Protein AF-A0A318JSP3-F1 (afdb_monomer_lite)

pLDDT: mean 72.3, std 13.8, range [43.19, 90.06]

Radius of gyration: 20.44 Å; chains: 1; bounding box: 45×34×50 Å

Structure (mmCIF, N/CA/C/O backbone):
data_AF-A0A318JSP3-F1
#
_entry.id   AF-A0A318JSP3-F1
#
loop_
_atom_site.group_PDB
_atom_site.id
_atom_site.type_symbol
_atom_site.label_atom_id
_atom_site.label_alt_id
_atom_site.label_comp_id
_atom_site.label_asym_id
_atom_site.label_entity_id
_atom_site.label_seq_id
_atom_site.pdbx_PDB_ins_code
_atom_site.Cartn_x
_atom_site.Cartn_y
_atom_site.Cartn_z
_atom_site.occupancy
_atom_site.B_iso_or_equiv
_atom_site.auth_seq_id
_atom_site.auth_comp_id
_atom_site.auth_asym_id
_atom_site.auth_atom_id
_atom_site.pdbx_PDB_model_num
ATOM 1 N N . MET A 1 1 ? 10.637 23.755 25.321 1.00 47.97 1 MET A N 1
ATOM 2 C CA . MET A 1 1 ? 9.771 22.567 25.467 1.00 47.97 1 MET A CA 1
ATOM 3 C C . MET A 1 1 ? 8.825 22.586 24.275 1.00 47.97 1 MET A C 1
ATOM 5 O O . MET A 1 1 ? 8.072 23.539 24.142 1.00 47.97 1 MET A O 1
ATOM 9 N N . SER A 1 2 ? 9.041 21.688 23.310 1.00 56.50 2 SER A N 1
ATOM 10 C CA . SER A 1 2 ? 8.506 21.788 21.940 1.00 56.50 2 SER A CA 1
ATOM 11 C C . SER A 1 2 ? 6.978 21.768 21.892 1.00 56.50 2 SER A C 1
ATOM 13 O O . SER A 1 2 ? 6.354 20.910 22.506 1.00 56.50 2 SER A O 1
ATOM 15 N N . THR A 1 3 ? 6.389 22.643 21.080 1.00 65.19 3 THR A N 1
ATOM 16 C CA . THR A 1 3 ? 4.947 22.706 20.769 1.00 65.19 3 THR A CA 1
ATOM 17 C C . THR A 1 3 ? 4.387 21.396 20.201 1.00 65.19 3 THR A C 1
ATOM 19 O O . THR A 1 3 ? 3.209 21.104 20.373 1.00 65.19 3 THR A O 1
ATOM 22 N N . LEU A 1 4 ? 5.240 20.559 19.599 1.00 58.50 4 LEU A N 1
ATOM 23 C CA . LEU A 1 4 ? 4.898 19.196 19.176 1.00 58.50 4 LEU A CA 1
ATOM 24 C C . LEU A 1 4 ? 4.544 18.268 20.348 1.00 58.50 4 LEU A C 1
ATOM 26 O O . LEU A 1 4 ? 3.683 17.409 20.196 1.00 58.50 4 LEU A O 1
ATOM 30 N N . LEU A 1 5 ? 5.162 18.455 21.519 1.00 63.88 5 LEU A N 1
ATOM 31 C CA . LEU A 1 5 ? 4.843 17.663 22.711 1.00 63.88 5 LEU A CA 1
ATOM 32 C C . LEU A 1 5 ? 3.495 18.080 23.304 1.00 63.88 5 LEU A C 1
ATOM 34 O O . LEU A 1 5 ? 2.746 17.223 23.745 1.00 63.88 5 LEU A O 1
ATOM 38 N N . MET A 1 6 ? 3.145 19.368 23.227 1.00 56.66 6 MET A N 1
ATOM 39 C CA . MET A 1 6 ? 1.819 19.853 23.628 1.00 56.66 6 MET A CA 1
ATOM 40 C C . MET A 1 6 ? 0.709 19.358 22.694 1.00 56.66 6 MET A C 1
ATOM 42 O O . MET A 1 6 ? -0.372 19.039 23.168 1.00 56.66 6 MET A O 1
ATOM 46 N N . ALA A 1 7 ? 0.963 19.251 21.385 1.00 59.62 7 ALA A N 1
ATOM 47 C CA . ALA A 1 7 ? 0.006 18.664 20.441 1.00 59.62 7 ALA A CA 1
ATOM 48 C C . ALA A 1 7 ? -0.185 17.151 20.664 1.00 59.62 7 ALA A C 1
ATOM 50 O O . ALA A 1 7 ? -1.299 16.647 20.533 1.00 59.62 7 ALA A O 1
ATOM 51 N N . ALA A 1 8 ? 0.885 16.438 21.036 1.00 59.69 8 ALA A N 1
ATOM 52 C CA . ALA A 1 8 ? 0.810 15.033 21.431 1.00 59.69 8 ALA A CA 1
ATOM 53 C C . ALA A 1 8 ? 0.012 14.849 22.735 1.00 59.69 8 ALA A C 1
ATOM 55 O O . ALA A 1 8 ? -0.832 13.959 22.804 1.00 59.69 8 ALA A O 1
ATOM 56 N N . ASP A 1 9 ? 0.212 15.729 23.721 1.00 56.19 9 ASP A N 1
ATOM 57 C CA . ASP A 1 9 ? -0.562 15.737 24.971 1.00 56.19 9 ASP A CA 1
ATOM 58 C C . ASP A 1 9 ? -2.045 16.056 24.720 1.00 56.19 9 ASP A C 1
ATOM 60 O O . ASP A 1 9 ? -2.934 15.433 25.298 1.00 56.19 9 ASP A O 1
ATOM 64 N N . TRP A 1 10 ? -2.330 16.967 23.783 1.00 58.19 10 TRP A N 1
ATOM 65 C CA . TRP A 1 10 ? -3.698 17.324 23.402 1.00 58.19 10 TRP A CA 1
ATOM 66 C C . TRP A 1 10 ? -4.437 16.169 22.707 1.00 58.19 10 TRP A C 1
ATOM 68 O O . TRP A 1 10 ? -5.625 15.966 22.947 1.00 58.19 10 TRP A O 1
ATOM 78 N N . LEU A 1 11 ? -3.741 15.367 21.889 1.00 59.53 11 LEU A N 1
ATOM 79 C CA . LEU A 1 11 ? -4.288 14.123 21.330 1.00 59.53 11 LEU A CA 1
ATOM 80 C C . LEU A 1 11 ? -4.485 13.039 22.404 1.00 59.53 11 LEU A C 1
ATOM 82 O O . LEU A 1 11 ? -5.424 12.253 22.306 1.00 59.53 11 LEU A O 1
ATOM 86 N N . ALA A 1 12 ? -3.638 13.009 23.435 1.00 57.44 12 ALA A N 1
ATOM 87 C CA . ALA A 1 12 ? -3.719 12.034 24.523 1.00 57.44 12 ALA A CA 1
ATOM 88 C C . ALA A 1 12 ? -4.842 12.335 25.536 1.00 57.44 12 ALA A C 1
ATOM 90 O O . ALA A 1 12 ? -5.420 11.411 26.105 1.00 57.44 12 ALA A O 1
ATOM 91 N N . GLN A 1 13 ? -5.199 13.609 25.743 1.00 53.09 13 GLN A N 1
ATOM 92 C CA . GLN A 1 13 ? -6.258 14.026 26.678 1.00 53.09 13 GLN A CA 1
ATOM 93 C C . GLN A 1 13 ? -7.691 13.857 26.143 1.00 53.09 13 GLN A C 1
ATOM 95 O O . GLN A 1 13 ? -8.649 14.064 26.886 1.00 53.09 13 GLN A O 1
ATOM 100 N N . GLY A 1 14 ? -7.867 13.426 24.892 1.00 49.50 14 GLY A N 1
ATOM 101 C CA . GLY A 1 14 ? -9.169 13.113 24.293 1.00 49.50 14 GLY A CA 1
ATOM 102 C C . GLY A 1 14 ? -9.796 11.791 24.756 1.00 49.50 14 GLY A C 1
ATOM 103 O O . GLY A 1 14 ? -10.608 11.232 24.020 1.00 49.50 14 GLY A O 1
ATOM 104 N N . GLN A 1 15 ? -9.432 11.274 25.938 1.00 53.19 15 GLN A N 1
ATOM 105 C CA . GLN A 1 15 ? -10.042 10.091 26.556 1.00 53.19 15 GLN A CA 1
ATOM 106 C C . GLN A 1 15 ? -11.497 10.377 26.954 1.00 53.19 15 GLN A C 1
ATOM 108 O O . GLN A 1 15 ? -11.838 10.583 28.118 1.00 53.19 15 GLN A O 1
ATOM 113 N N . VAL A 1 16 ? -12.379 10.375 25.958 1.00 59.81 16 VAL A N 1
ATOM 114 C CA . VAL A 1 16 ? -13.805 10.136 26.152 1.00 59.81 16 VAL A CA 1
ATOM 115 C C . VAL A 1 16 ? -13.928 8.734 26.755 1.00 59.81 16 VAL A C 1
ATOM 117 O O . VAL A 1 16 ? -13.396 7.790 26.166 1.00 59.81 16 VAL A O 1
ATOM 120 N N . PRO A 1 17 ? -14.590 8.558 27.913 1.00 54.69 17 PRO A N 1
ATOM 121 C CA . PRO A 1 17 ? -14.907 7.236 28.428 1.00 54.69 17 PRO A CA 1
ATOM 122 C C . PRO A 1 17 ? -15.678 6.467 27.356 1.00 54.69 17 PRO A C 1
ATOM 124 O O . PRO A 1 17 ? -16.813 6.816 27.033 1.00 54.69 17 PRO A O 1
ATOM 127 N N . ASN A 1 18 ? -15.018 5.474 26.763 1.00 54.34 18 ASN A N 1
ATOM 128 C CA . ASN A 1 18 ? -15.563 4.667 25.685 1.00 54.34 18 ASN A CA 1
ATOM 129 C C . ASN A 1 18 ? -16.758 3.887 26.263 1.00 54.34 18 ASN A C 1
ATOM 131 O O . ASN A 1 18 ? -16.553 3.060 27.160 1.00 54.34 18 ASN A O 1
ATOM 135 N N . PRO A 1 19 ? -18.013 4.167 25.861 1.00 57.44 19 PRO A N 1
ATOM 136 C CA . PRO A 1 19 ? -19.117 3.323 26.275 1.00 57.44 19 PRO A CA 1
ATOM 137 C C . PRO A 1 19 ? -18.835 1.915 25.732 1.00 57.44 19 PRO A C 1
ATOM 139 O O . PRO A 1 19 ? -18.493 1.785 24.554 1.0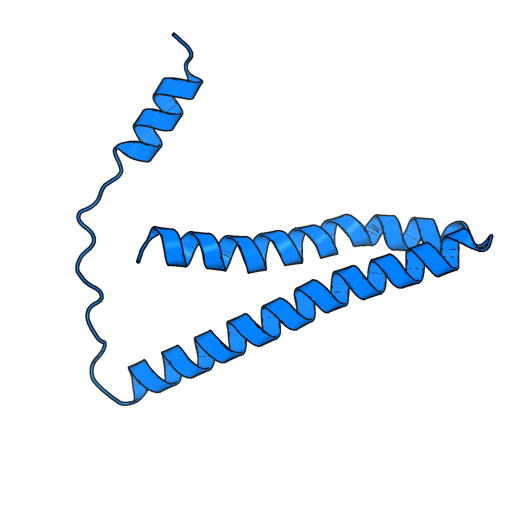0 57.44 19 PRO A O 1
ATOM 142 N N . PRO A 1 20 ? -18.939 0.862 26.564 1.00 58.56 20 PRO A N 1
ATOM 143 C CA . PRO A 1 20 ? -18.670 -0.498 26.119 1.00 58.56 20 PRO A CA 1
ATOM 144 C C . PRO A 1 20 ? -19.529 -0.784 24.894 1.00 58.56 20 PRO A C 1
ATOM 146 O O . PRO A 1 20 ? -20.705 -0.405 24.879 1.00 58.56 20 PRO A O 1
ATOM 149 N N . ALA A 1 21 ? -18.928 -1.414 23.880 1.00 51.75 21 ALA A N 1
ATOM 150 C CA . ALA A 1 21 ? -19.582 -1.771 22.629 1.00 51.75 21 ALA A CA 1
ATOM 151 C C . ALA A 1 21 ? -20.970 -2.335 22.934 1.00 51.75 21 ALA A C 1
ATOM 153 O O . ALA A 1 21 ? -21.106 -3.438 23.463 1.00 51.75 21 ALA A O 1
ATOM 154 N N . LYS A 1 22 ? -22.012 -1.536 22.687 1.00 49.84 22 LYS A N 1
ATOM 155 C CA . LYS A 1 22 ? -23.380 -1.968 22.936 1.00 49.84 22 LYS A CA 1
ATOM 156 C C . LYS A 1 22 ? -23.666 -3.022 21.873 1.00 49.84 22 LYS A C 1
ATOM 158 O O . LYS A 1 22 ? -23.712 -2.647 20.701 1.00 49.84 22 LYS A O 1
ATOM 163 N N . PRO A 1 23 ? -23.833 -4.310 22.228 1.00 51.50 23 PRO A N 1
ATOM 164 C CA . PRO A 1 23 ? -24.179 -5.310 21.235 1.00 51.50 23 PRO A CA 1
ATOM 165 C C . PRO A 1 23 ? -25.513 -4.879 20.627 1.00 51.50 23 PRO A C 1
ATOM 167 O O . PRO A 1 23 ? -26.518 -4.767 21.337 1.00 51.50 23 PRO A O 1
ATOM 170 N N . LEU A 1 24 ? -25.521 -4.548 19.333 1.00 48.06 24 LEU A N 1
ATOM 171 C CA . LEU A 1 24 ? -26.779 -4.289 18.648 1.00 48.06 24 LEU A CA 1
ATOM 172 C C . LEU A 1 24 ? -27.601 -5.588 18.692 1.00 48.06 24 LEU A C 1
ATOM 174 O O . LEU A 1 24 ? -27.096 -6.643 18.304 1.00 48.06 24 LEU A O 1
ATOM 178 N N . PRO A 1 25 ? -28.849 -5.547 19.185 1.00 43.19 25 PRO A N 1
ATOM 179 C CA . PRO A 1 25 ? -29.648 -6.749 19.358 1.00 43.19 25 PRO A CA 1
ATOM 180 C C . PRO A 1 25 ? -30.039 -7.358 18.002 1.00 43.19 25 PRO A C 1
ATOM 182 O O . PRO A 1 25 ? -30.643 -6.697 17.159 1.00 43.19 25 PRO A O 1
ATOM 185 N N . GLY A 1 26 ? -29.757 -8.654 17.830 1.00 53.81 26 GLY A N 1
ATOM 186 C CA . GLY A 1 26 ? -30.336 -9.509 16.787 1.00 53.81 26 GLY A CA 1
ATOM 187 C C . GLY A 1 26 ? -29.446 -9.819 15.575 1.00 53.81 26 GLY A C 1
ATOM 188 O O . GLY A 1 26 ? -28.316 -9.352 15.453 1.00 53.81 26 GLY A O 1
ATOM 189 N N . GLN A 1 27 ? -30.002 -10.611 14.646 1.00 53.75 27 GLN A N 1
ATOM 190 C CA . GLN A 1 27 ? -29.350 -11.114 13.420 1.00 53.75 27 GLN A CA 1
ATOM 191 C C . GLN A 1 27 ? -28.808 -10.016 12.480 1.00 53.75 27 GLN A C 1
ATOM 193 O O . GLN A 1 27 ? -28.069 -10.325 11.549 1.00 53.75 27 GLN A O 1
ATOM 198 N N . LEU A 1 28 ? -29.181 -8.745 12.680 1.00 52.66 28 LEU A N 1
ATOM 199 C CA . LEU A 1 28 ? -28.627 -7.623 11.917 1.00 52.66 28 LEU A CA 1
ATOM 200 C C . LEU A 1 28 ? -27.205 -7.260 12.353 1.00 52.66 28 LEU A C 1
ATOM 202 O O . LEU A 1 28 ? -26.400 -6.930 11.490 1.00 52.66 28 LEU A O 1
ATOM 206 N N . GLY A 1 29 ? -26.886 -7.348 13.649 1.00 57.38 29 GLY A N 1
ATOM 207 C CA . GLY A 1 29 ? -25.532 -7.083 14.142 1.00 57.38 29 GLY A CA 1
ATOM 208 C C . GLY A 1 29 ? -24.537 -8.111 13.607 1.00 57.38 29 GLY A C 1
ATOM 209 O O . GLY A 1 29 ? -23.495 -7.742 13.087 1.00 57.38 29 GLY A O 1
ATOM 210 N N . SER A 1 30 ? -24.926 -9.388 13.613 1.00 60.47 30 SER A N 1
ATOM 211 C CA . SER A 1 30 ? -24.117 -10.501 13.091 1.00 60.47 30 SER A CA 1
ATOM 212 C C . SER A 1 30 ? -23.881 -10.384 11.585 1.00 60.47 30 SER A C 1
ATOM 214 O O . SER A 1 30 ? -22.759 -10.529 11.124 1.00 60.47 30 SER A O 1
ATOM 216 N N . ARG A 1 31 ? -24.922 -10.054 10.809 1.00 61.28 31 ARG A N 1
ATOM 217 C CA . ARG A 1 31 ? -24.786 -9.866 9.355 1.00 61.28 31 ARG A CA 1
ATOM 218 C C . ARG A 1 31 ? -23.927 -8.658 9.000 1.00 61.28 31 ARG A C 1
ATOM 220 O O . ARG A 1 31 ? -23.209 -8.706 8.009 1.00 61.28 31 ARG A O 1
ATOM 227 N N . LEU A 1 32 ? -24.028 -7.574 9.769 1.00 63.50 32 LEU A N 1
ATOM 228 C CA . LEU A 1 32 ? -23.188 -6.398 9.568 1.00 63.50 32 LEU A CA 1
ATOM 229 C C . LEU A 1 32 ? -21.731 -6.703 9.910 1.00 63.50 32 LEU A C 1
ATOM 231 O O . LEU A 1 32 ? -20.873 -6.333 9.119 1.00 63.50 32 LEU A O 1
ATOM 235 N N . ASP A 1 33 ? -21.461 -7.424 10.999 1.00 71.50 33 ASP A N 1
ATOM 236 C CA . ASP A 1 33 ? -20.106 -7.870 11.346 1.00 71.50 33 ASP A CA 1
ATOM 237 C C . ASP A 1 33 ? -19.516 -8.801 10.281 1.00 71.50 33 ASP A C 1
ATOM 239 O O . ASP A 1 33 ? -18.381 -8.601 9.852 1.00 71.50 33 ASP A O 1
ATOM 243 N N . ASP A 1 34 ? -20.299 -9.761 9.779 1.00 73.31 34 ASP A N 1
ATOM 244 C CA . ASP A 1 34 ? -19.860 -10.666 8.713 1.00 73.31 34 ASP A CA 1
ATOM 245 C C . ASP A 1 34 ? -19.528 -9.888 7.431 1.00 73.31 34 ASP A C 1
ATOM 247 O O . ASP A 1 34 ? -18.468 -10.076 6.831 1.00 73.31 34 ASP A O 1
ATOM 251 N N . VAL A 1 35 ? -20.404 -8.966 7.014 1.00 76.44 35 VAL A N 1
ATOM 252 C CA . VAL A 1 35 ? -20.188 -8.128 5.822 1.00 76.44 35 VAL A CA 1
ATOM 253 C C . VAL A 1 35 ? -18.979 -7.211 6.000 1.00 76.44 35 VAL A C 1
ATOM 255 O O . VAL A 1 35 ? -18.196 -7.054 5.062 1.00 76.44 35 VAL A O 1
ATOM 258 N N . LEU A 1 36 ? -18.792 -6.627 7.185 1.00 76.75 36 LEU A N 1
ATOM 259 C CA . LEU A 1 36 ? -17.637 -5.783 7.482 1.00 76.75 36 LEU A CA 1
ATOM 260 C C . LEU A 1 36 ? -16.340 -6.607 7.484 1.00 76.75 36 LEU A C 1
ATOM 262 O O . LEU A 1 36 ? -15.326 -6.163 6.941 1.00 76.75 36 LEU A O 1
ATOM 266 N N . GLY A 1 37 ? -16.392 -7.832 8.013 1.00 76.38 37 GLY A N 1
ATOM 267 C CA . GLY A 1 37 ? -15.307 -8.808 7.980 1.00 76.38 37 GLY A CA 1
ATOM 268 C C . GLY A 1 37 ? -14.902 -9.164 6.550 1.00 76.38 37 GLY A C 1
ATOM 269 O O . GLY A 1 37 ? -13.747 -8.963 6.170 1.00 76.38 37 GLY A O 1
ATOM 270 N N . TYR A 1 38 ? -15.855 -9.599 5.719 1.00 78.69 38 TYR A N 1
ATOM 271 C CA . TYR A 1 38 ? -15.601 -9.901 4.306 1.00 78.69 38 TYR A CA 1
ATOM 272 C C . TYR A 1 38 ? -15.131 -8.672 3.520 1.00 78.69 38 TYR A C 1
ATOM 274 O O . TYR A 1 38 ? -14.231 -8.783 2.684 1.00 78.69 38 TYR A O 1
ATOM 282 N N . GLY A 1 39 ? -15.693 -7.495 3.806 1.00 81.19 39 GLY A N 1
ATOM 283 C CA . GLY A 1 39 ? -15.286 -6.227 3.206 1.00 81.19 39 GLY A CA 1
ATOM 284 C C . GLY A 1 39 ? -13.827 -5.883 3.506 1.00 81.19 39 GLY A C 1
ATOM 285 O O . GLY A 1 39 ? -13.082 -5.531 2.590 1.00 81.19 39 GLY A O 1
ATOM 286 N N . LYS A 1 40 ? -13.379 -6.058 4.757 1.00 77.88 40 LYS A N 1
ATOM 287 C CA . LYS A 1 40 ? -11.976 -5.867 5.159 1.00 77.88 40 LYS A CA 1
ATOM 288 C C . LYS A 1 40 ? -11.050 -6.820 4.409 1.00 77.88 40 LYS A C 1
ATOM 290 O O . LYS A 1 40 ? -10.040 -6.385 3.856 1.00 77.88 40 LYS A O 1
ATOM 295 N N . THR A 1 41 ? -11.399 -8.104 4.355 1.00 80.81 41 THR A N 1
ATOM 296 C CA . THR A 1 41 ? -10.596 -9.114 3.656 1.00 80.81 41 THR A CA 1
ATOM 297 C C . THR A 1 41 ? -10.494 -8.806 2.164 1.00 80.81 41 THR A C 1
ATOM 299 O O . THR A 1 41 ? -9.397 -8.821 1.608 1.00 80.81 41 THR A O 1
ATOM 302 N N . LEU A 1 42 ? -11.609 -8.451 1.519 1.00 85.19 42 LEU A N 1
ATOM 303 C CA . LEU A 1 42 ? -11.630 -8.065 0.110 1.00 85.19 42 LEU A CA 1
ATOM 304 C C . LEU A 1 42 ? -10.771 -6.816 -0.135 1.00 85.19 42 LEU A C 1
ATOM 306 O O . LEU A 1 42 ? -9.955 -6.799 -1.053 1.00 85.19 42 LEU A O 1
ATOM 310 N N . CYS A 1 43 ? -10.897 -5.799 0.718 1.00 85.69 43 CYS A N 1
ATOM 311 C CA . CYS A 1 43 ? -10.113 -4.571 0.616 1.00 85.69 43 CYS A CA 1
ATOM 312 C C . CYS A 1 43 ? -8.603 -4.848 0.730 1.00 85.69 43 CYS A C 1
ATOM 314 O O . CYS A 1 43 ? -7.826 -4.317 -0.060 1.00 85.69 43 CYS A O 1
ATOM 316 N N . LEU A 1 44 ? -8.188 -5.745 1.633 1.00 84.19 44 LEU A N 1
ATOM 317 C CA . LEU A 1 44 ? -6.792 -6.184 1.757 1.00 84.19 44 LEU A CA 1
ATOM 318 C C . LEU A 1 44 ? -6.291 -6.907 0.503 1.00 84.19 44 LEU A C 1
ATOM 320 O O . LEU A 1 44 ? -5.179 -6.638 0.047 1.00 84.19 44 LEU A O 1
ATOM 324 N N . PHE A 1 45 ? -7.108 -7.783 -0.087 1.00 86.75 45 PHE A N 1
ATOM 325 C CA . PHE A 1 45 ? -6.755 -8.458 -1.337 1.00 86.75 45 PHE A CA 1
ATOM 326 C C . PHE A 1 45 ? -6.585 -7.477 -2.499 1.00 86.75 45 PHE A C 1
ATOM 328 O O . PHE A 1 45 ? -5.623 -7.604 -3.257 1.00 86.75 45 PHE A O 1
ATOM 335 N N . LEU A 1 46 ? -7.465 -6.478 -2.632 1.00 87.38 46 LEU A N 1
ATOM 336 C CA . LEU A 1 46 ? -7.320 -5.449 -3.666 1.00 87.38 46 LEU A CA 1
ATOM 337 C C . LEU A 1 46 ? -6.104 -4.551 -3.418 1.00 87.38 46 LEU A C 1
ATOM 339 O O . LEU A 1 46 ? -5.361 -4.267 -4.359 1.0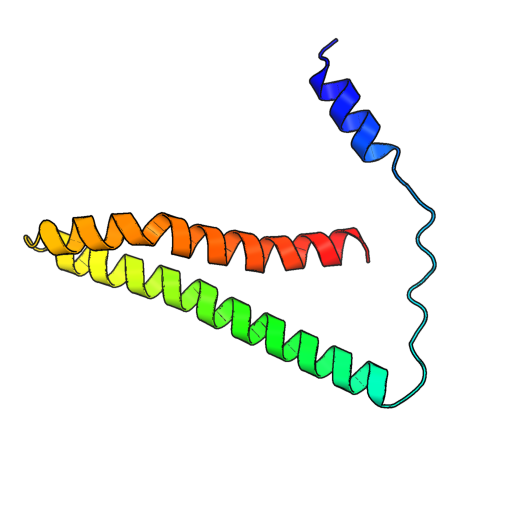0 87.38 46 LEU A O 1
ATOM 343 N N . ALA A 1 47 ? -5.872 -4.137 -2.171 1.00 83.56 47 ALA A N 1
ATOM 344 C CA . ALA A 1 47 ? -4.711 -3.335 -1.802 1.00 83.56 47 ALA A CA 1
ATOM 345 C C . ALA A 1 47 ? -3.410 -4.067 -2.164 1.00 83.56 47 ALA A C 1
ATOM 347 O O . ALA A 1 47 ? -2.579 -3.530 -2.898 1.00 83.56 47 ALA A O 1
ATOM 348 N N . MET A 1 48 ? -3.278 -5.333 -1.759 1.00 86.81 48 MET A N 1
ATOM 349 C CA . MET A 1 48 ? -2.128 -6.165 -2.117 1.00 86.81 48 MET A CA 1
ATOM 350 C C . MET A 1 48 ? -2.025 -6.390 -3.635 1.00 86.81 48 MET A C 1
ATOM 352 O O . MET A 1 48 ? -0.940 -6.279 -4.206 1.00 86.81 48 MET A O 1
ATOM 356 N N . GLY A 1 49 ? -3.148 -6.649 -4.311 1.00 90.06 49 GLY A N 1
ATOM 357 C CA . GLY A 1 49 ? -3.196 -6.841 -5.762 1.00 90.06 49 GLY A CA 1
ATOM 358 C C . GLY A 1 49 ? -2.708 -5.620 -6.545 1.00 90.06 49 GLY A C 1
ATOM 359 O O . GLY A 1 49 ? -1.961 -5.768 -7.511 1.00 90.06 49 GLY A O 1
ATOM 360 N N . SER A 1 50 ? -3.061 -4.411 -6.100 1.00 84.75 50 SER A N 1
ATOM 361 C CA . SER A 1 50 ? -2.609 -3.160 -6.722 1.00 84.75 50 SER A CA 1
ATOM 362 C C . SER A 1 50 ? -1.092 -2.969 -6.624 1.00 84.75 50 SER A C 1
ATOM 364 O O . SER A 1 50 ? -0.448 -2.636 -7.620 1.00 84.75 50 SER A O 1
ATOM 366 N N . VAL A 1 51 ? -0.496 -3.261 -5.463 1.00 88.62 51 VAL A N 1
ATOM 367 C CA . VAL A 1 51 ? 0.960 -3.192 -5.269 1.00 88.62 51 VAL A CA 1
ATOM 368 C C . VAL A 1 51 ? 1.661 -4.222 -6.144 1.00 88.62 51 VAL A C 1
ATOM 370 O O . VAL A 1 51 ? 2.649 -3.898 -6.806 1.00 88.62 51 VAL A O 1
ATOM 373 N N . LEU A 1 52 ? 1.124 -5.443 -6.202 1.00 90.00 52 LEU A N 1
ATOM 374 C CA . LEU A 1 52 ? 1.675 -6.507 -7.033 1.00 90.00 52 LEU A CA 1
ATOM 375 C C . LEU A 1 52 ? 1.644 -6.132 -8.524 1.00 90.00 52 LEU A C 1
ATOM 377 O O . LEU A 1 52 ? 2.614 -6.367 -9.242 1.00 90.00 52 LEU A O 1
ATOM 381 N N . ALA A 1 53 ? 0.559 -5.505 -8.985 1.00 88.81 53 ALA A N 1
ATOM 382 C CA . ALA A 1 53 ? 0.413 -5.055 -10.367 1.00 88.81 53 ALA A CA 1
ATOM 383 C C . ALA A 1 53 ? 1.408 -3.938 -10.729 1.00 88.81 53 ALA A C 1
ATOM 385 O O . ALA A 1 53 ? 2.047 -4.003 -11.784 1.00 88.81 53 ALA A O 1
ATOM 386 N N . VAL A 1 54 ? 1.594 -2.947 -9.847 1.00 88.62 54 VAL A N 1
ATOM 387 C CA . VAL A 1 54 ? 2.605 -1.892 -10.042 1.00 88.62 54 VAL A CA 1
ATOM 388 C C . VAL A 1 54 ? 4.008 -2.498 -10.064 1.00 88.62 54 VAL A C 1
ATOM 390 O O . VAL A 1 54 ? 4.787 -2.190 -10.967 1.00 88.62 54 VAL A O 1
ATOM 393 N N . ALA A 1 55 ? 4.318 -3.409 -9.137 1.00 86.25 55 ALA A N 1
ATOM 394 C CA . ALA A 1 55 ? 5.604 -4.100 -9.089 1.00 86.25 55 ALA A CA 1
ATOM 395 C C . ALA A 1 55 ? 5.876 -4.904 -10.373 1.00 86.25 55 ALA A C 1
ATOM 397 O O . ALA A 1 55 ? 6.971 -4.821 -10.932 1.00 86.25 55 ALA A O 1
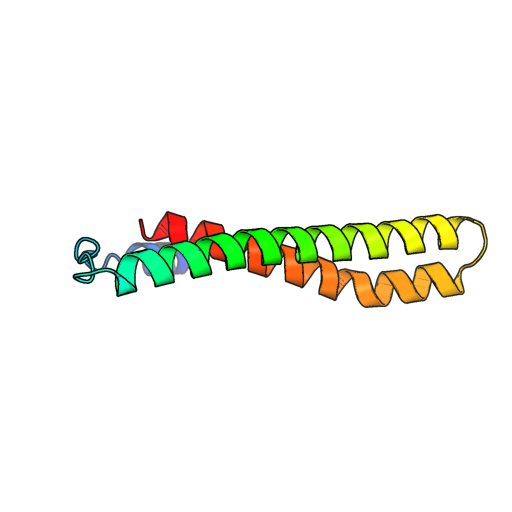ATOM 398 N N . ALA A 1 56 ? 4.875 -5.623 -10.890 1.00 87.56 56 ALA A N 1
ATOM 399 C CA . ALA A 1 56 ? 4.989 -6.378 -12.135 1.00 87.56 56 ALA A CA 1
ATOM 400 C C . ALA A 1 56 ? 5.294 -5.469 -13.337 1.00 87.56 56 ALA A C 1
ATOM 402 O O . ALA A 1 56 ? 6.219 -5.754 -14.102 1.00 87.56 56 ALA A O 1
ATOM 403 N N . MET A 1 57 ? 4.580 -4.347 -13.493 1.00 84.31 57 MET A N 1
ATOM 404 C CA . MET A 1 57 ? 4.870 -3.390 -14.570 1.00 84.31 57 MET A CA 1
ATOM 405 C C . MET A 1 57 ? 6.246 -2.736 -14.425 1.00 84.31 57 MET A C 1
ATOM 407 O O . MET A 1 57 ? 6.907 -2.483 -15.435 1.00 84.31 57 MET A O 1
ATOM 411 N N . LEU A 1 58 ? 6.707 -2.501 -13.195 1.00 86.88 58 LEU A N 1
ATOM 412 C CA . LEU A 1 58 ? 8.040 -1.961 -12.940 1.00 86.88 58 LEU A CA 1
ATOM 413 C C . LEU A 1 58 ? 9.130 -2.954 -13.375 1.00 86.88 58 LEU A C 1
ATOM 415 O O . LEU A 1 58 ? 10.052 -2.571 -14.091 1.00 86.88 58 LEU A O 1
ATOM 419 N N . PHE A 1 59 ? 8.980 -4.241 -13.040 1.00 85.19 59 PHE A N 1
ATOM 420 C CA . PHE A 1 59 ? 9.882 -5.310 -13.491 1.00 85.19 59 PHE A CA 1
ATOM 421 C C . PHE A 1 59 ? 9.902 -5.467 -15.015 1.00 85.19 59 PHE A C 1
ATOM 423 O O . PHE A 1 59 ? 10.969 -5.627 -15.609 1.00 85.19 59 PHE A O 1
ATOM 430 N N . VAL A 1 60 ? 8.738 -5.385 -15.668 1.00 84.81 60 VAL A N 1
ATOM 431 C CA . VAL A 1 60 ? 8.652 -5.402 -17.137 1.00 84.81 60 VAL A CA 1
ATOM 432 C C . VAL A 1 60 ? 9.344 -4.174 -17.738 1.00 84.81 60 VAL A C 1
ATOM 434 O O . VAL A 1 60 ? 10.051 -4.294 -18.739 1.00 84.81 60 VAL A O 1
ATOM 437 N N . GLY A 1 61 ? 9.182 -3.001 -17.125 1.00 78.56 61 GLY A N 1
ATOM 438 C CA . GLY A 1 61 ? 9.783 -1.755 -17.594 1.00 78.56 61 GLY A CA 1
ATOM 439 C C . GLY A 1 61 ? 11.304 -1.683 -17.405 1.00 78.56 61 GLY A C 1
ATOM 440 O O . GLY A 1 61 ? 11.998 -1.139 -18.266 1.00 78.56 61 GLY A O 1
ATOM 441 N N . LEU A 1 62 ? 11.846 -2.311 -16.354 1.00 78.81 62 LEU A N 1
ATOM 442 C CA . LEU A 1 62 ? 13.295 -2.451 -16.130 1.00 78.81 62 LEU A CA 1
ATOM 443 C C . LEU A 1 62 ? 13.997 -3.239 -17.246 1.00 78.81 62 LEU A C 1
ATOM 445 O O . LEU A 1 62 ? 15.194 -3.077 -17.462 1.00 78.81 62 LEU A O 1
ATOM 449 N N . ARG A 1 63 ? 13.252 -4.037 -18.020 1.00 79.44 63 ARG A N 1
ATOM 450 C CA . ARG A 1 63 ? 13.759 -4.834 -19.146 1.00 79.44 63 ARG A CA 1
ATOM 451 C C . ARG A 1 63 ? 13.992 -4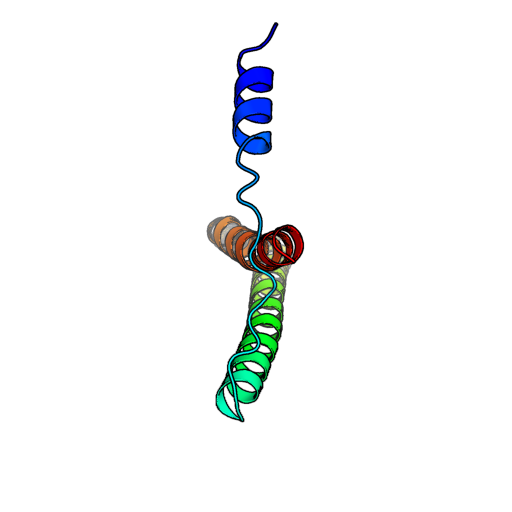.021 -20.435 1.00 79.44 63 ARG A C 1
ATOM 453 O O . ARG A 1 63 ? 13.965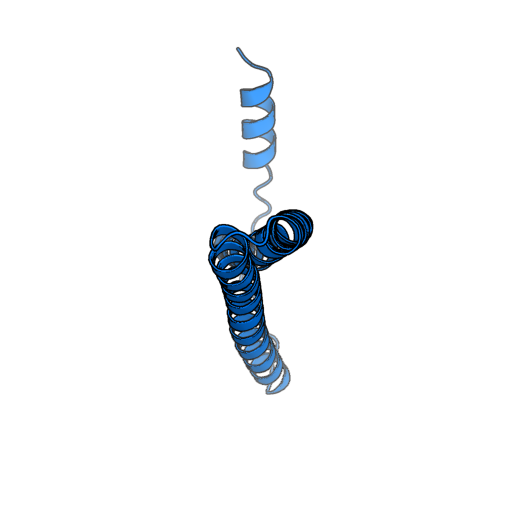 -4.580 -21.526 1.00 79.44 63 ARG A O 1
ATOM 460 N N . GLY A 1 64 ? 14.204 -2.708 -20.313 1.00 74.31 64 GLY A N 1
ATOM 461 C CA . GLY A 1 64 ? 14.505 -1.793 -21.423 1.00 74.31 64 GLY A CA 1
ATOM 462 C C . GLY A 1 64 ? 13.309 -1.009 -21.977 1.00 74.31 64 GLY A C 1
ATOM 463 O O . GLY A 1 64 ? 13.470 -0.274 -22.947 1.00 74.31 64 GLY A O 1
ATOM 464 N N . ARG A 1 65 ? 12.116 -1.120 -21.371 1.00 78.12 65 ARG A N 1
ATOM 465 C CA . ARG A 1 65 ? 10.903 -0.372 -21.761 1.00 78.12 65 ARG A CA 1
ATOM 466 C C . ARG A 1 65 ? 10.621 0.731 -20.742 1.00 78.12 65 ARG A C 1
ATOM 468 O O . ARG A 1 65 ? 9.754 0.605 -19.875 1.00 78.12 65 ARG A O 1
ATOM 475 N N . SER A 1 66 ? 11.375 1.820 -20.858 1.00 73.25 66 SER A N 1
ATOM 476 C CA . SER A 1 66 ? 11.359 2.948 -19.919 1.00 73.25 66 SER A CA 1
ATOM 477 C C . SER A 1 66 ? 9.993 3.634 -19.806 1.00 73.25 66 SER A C 1
ATOM 479 O O . SER A 1 66 ? 9.628 4.069 -18.715 1.00 73.25 66 SER A O 1
ATOM 481 N N . ASP A 1 67 ? 9.195 3.665 -20.875 1.00 79.50 67 ASP A N 1
ATOM 482 C CA . ASP A 1 67 ? 7.841 4.235 -20.836 1.00 79.50 67 ASP A CA 1
ATOM 483 C C . ASP A 1 67 ? 6.876 3.413 -19.970 1.00 79.50 67 ASP A C 1
ATOM 485 O O . ASP A 1 67 ? 6.040 3.971 -19.261 1.00 79.50 67 ASP A O 1
ATOM 489 N N . THR A 1 68 ? 7.031 2.086 -19.949 1.00 82.00 68 THR A N 1
ATOM 490 C CA . THR A 1 68 ? 6.215 1.200 -19.106 1.00 82.00 68 THR A CA 1
ATOM 491 C C . THR A 1 68 ? 6.549 1.376 -17.623 1.00 82.00 68 THR A C 1
ATOM 493 O O . THR A 1 68 ? 5.639 1.448 -16.799 1.00 82.00 68 THR A O 1
ATOM 496 N N . ALA A 1 69 ? 7.834 1.529 -17.277 1.00 77.69 69 ALA A N 1
ATOM 497 C CA . ALA A 1 69 ? 8.256 1.801 -15.899 1.00 77.69 69 ALA A CA 1
ATOM 498 C C . ALA A 1 69 ? 7.775 3.174 -15.402 1.00 77.69 69 ALA A C 1
ATOM 500 O O . ALA A 1 69 ? 7.301 3.290 -14.273 1.00 77.69 69 ALA A O 1
ATOM 501 N N . LYS A 1 70 ? 7.861 4.213 -16.244 1.00 82.56 70 LYS A N 1
ATOM 502 C CA . LYS A 1 70 ? 7.379 5.560 -15.899 1.00 82.56 70 LYS A CA 1
ATOM 503 C C . LYS A 1 70 ? 5.884 5.562 -15.617 1.00 82.56 70 LYS A C 1
ATOM 505 O O . LYS A 1 70 ? 5.463 6.132 -14.618 1.00 82.56 70 LYS A O 1
ATOM 510 N N . ASN A 1 71 ? 5.109 4.878 -16.457 1.00 84.81 71 ASN A N 1
ATOM 511 C CA . ASN A 1 71 ? 3.673 4.771 -16.252 1.00 84.81 71 ASN A CA 1
ATOM 512 C C . ASN A 1 71 ? 3.374 4.059 -14.920 1.00 84.81 71 ASN A C 1
ATOM 514 O O . ASN A 1 71 ? 2.581 4.553 -14.132 1.00 84.81 71 ASN A O 1
ATOM 518 N N . ALA A 1 72 ? 4.085 2.973 -14.596 1.00 81.56 72 ALA A N 1
ATOM 519 C CA . ALA A 1 72 ? 3.942 2.289 -13.306 1.00 81.56 72 ALA A CA 1
ATOM 520 C C . ALA A 1 72 ? 4.252 3.195 -12.097 1.00 81.56 72 ALA A C 1
ATOM 522 O O . ALA A 1 72 ? 3.523 3.165 -11.106 1.00 81.56 72 ALA A O 1
ATOM 523 N N . LEU A 1 73 ? 5.288 4.037 -12.182 1.00 85.69 73 LEU A N 1
ATOM 524 C CA . LEU A 1 73 ? 5.638 4.991 -11.122 1.00 85.69 73 LEU A CA 1
ATOM 525 C C . LEU A 1 73 ? 4.554 6.051 -10.891 1.00 85.69 73 LEU A C 1
ATOM 527 O O . LEU A 1 73 ? 4.358 6.468 -9.752 1.00 85.69 73 LEU A O 1
ATOM 531 N N . THR A 1 74 ? 3.821 6.453 -11.931 1.00 89.31 74 THR A N 1
ATOM 532 C CA . THR A 1 74 ? 2.673 7.362 -11.792 1.00 89.31 74 THR A CA 1
ATOM 533 C C . THR A 1 74 ? 1.545 6.741 -10.961 1.00 89.31 74 THR A C 1
ATOM 535 O O . THR A 1 74 ? 0.874 7.451 -10.215 1.00 89.31 74 THR A O 1
ATOM 538 N N . HIS A 1 75 ? 1.365 5.417 -11.034 1.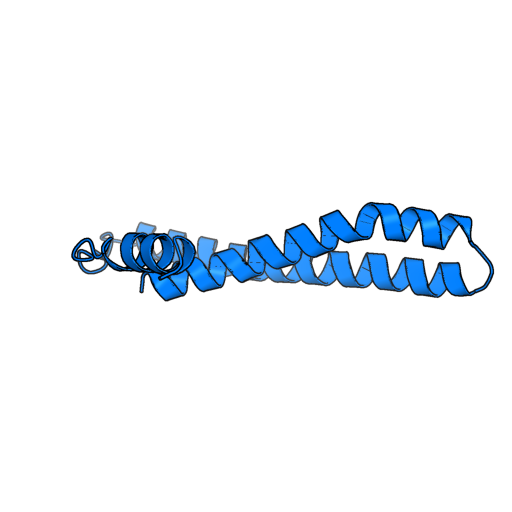00 87.62 75 HIS A N 1
ATOM 539 C CA . HIS A 1 75 ? 0.293 4.695 -10.327 1.00 87.62 75 HIS A CA 1
ATOM 540 C C . HIS A 1 75 ? 0.696 4.214 -8.926 1.00 87.62 75 HIS A C 1
ATOM 542 O O . HIS A 1 75 ? -0.161 3.959 -8.081 1.00 87.62 75 HIS A O 1
ATOM 548 N N . LEU A 1 76 ? 2.000 4.128 -8.659 1.00 88.75 76 LEU A N 1
ATOM 549 C CA . LEU A 1 76 ? 2.575 3.721 -7.377 1.00 88.75 76 LEU A CA 1
ATOM 550 C C . LEU A 1 76 ? 2.020 4.479 -6.152 1.00 88.75 76 LEU A C 1
ATOM 552 O O . LEU A 1 76 ? 1.658 3.806 -5.185 1.00 88.75 76 LEU A O 1
ATOM 556 N N . PRO A 1 77 ? 1.891 5.825 -6.141 1.00 88.31 77 PRO A N 1
ATOM 557 C CA . PRO A 1 77 ? 1.341 6.527 -4.982 1.00 88.31 77 PRO A CA 1
ATOM 558 C C . PRO A 1 77 ? -0.106 6.126 -4.682 1.00 88.31 77 PRO A C 1
ATOM 560 O O . PRO A 1 77 ? -0.459 6.006 -3.515 1.00 88.31 77 PRO A O 1
ATOM 563 N N . TYR A 1 78 ? -0.927 5.846 -5.698 1.00 87.25 78 TYR A N 1
ATOM 564 C CA . TYR A 1 78 ? -2.306 5.394 -5.490 1.00 87.25 78 TYR A CA 1
ATOM 565 C C . TYR A 1 78 ? -2.366 3.982 -4.899 1.00 87.25 78 TYR A C 1
ATOM 567 O O . TYR A 1 78 ? -3.179 3.727 -4.012 1.00 87.25 78 TYR A O 1
ATOM 575 N N . ALA A 1 79 ? -1.475 3.085 -5.330 1.00 87.56 79 ALA A N 1
ATOM 576 C CA . ALA A 1 79 ? -1.359 1.750 -4.744 1.00 87.56 79 ALA A CA 1
ATOM 577 C C . ALA A 1 79 ? -0.922 1.817 -3.268 1.00 87.56 79 ALA A C 1
ATOM 579 O O . ALA A 1 79 ? -1.517 1.161 -2.413 1.00 87.56 79 ALA A O 1
ATOM 580 N N . LEU A 1 80 ? 0.064 2.664 -2.945 1.00 88.56 80 LEU A N 1
ATOM 581 C CA . LEU A 1 80 ? 0.499 2.881 -1.561 1.00 88.56 80 LEU A CA 1
ATOM 582 C C . LEU A 1 80 ? -0.607 3.493 -0.699 1.00 88.56 80 LEU A C 1
ATOM 584 O O . LEU A 1 80 ? -0.823 3.049 0.425 1.00 88.56 80 LEU A O 1
ATOM 588 N N . LEU A 1 81 ? -1.327 4.480 -1.227 1.00 87.00 81 LEU A N 1
ATOM 589 C CA . LEU A 1 81 ? -2.434 5.128 -0.530 1.00 87.00 81 LEU A CA 1
ATOM 590 C C . LEU A 1 81 ? -3.554 4.118 -0.231 1.00 87.00 81 LEU A C 1
ATOM 592 O O . LEU A 1 81 ? -4.070 4.102 0.884 1.00 87.00 81 LEU A O 1
ATOM 596 N N . GLY A 1 82 ? -3.848 3.207 -1.165 1.00 83.44 82 GLY A N 1
ATOM 597 C CA . GLY A 1 82 ? -4.751 2.078 -0.935 1.00 83.44 82 GLY A CA 1
ATOM 598 C C . GLY A 1 82 ? -4.314 1.204 0.245 1.00 83.44 82 GLY A C 1
ATOM 599 O O . GLY A 1 82 ? -5.104 0.965 1.152 1.00 83.44 82 GLY A O 1
ATOM 600 N N . VAL A 1 83 ? -3.041 0.799 0.297 1.00 86.12 83 VAL A N 1
ATOM 601 C CA . VAL A 1 83 ? -2.508 -0.006 1.414 1.00 86.12 83 VAL A CA 1
ATOM 602 C C . VAL A 1 83 ? -2.565 0.743 2.744 1.00 86.12 83 VAL A C 1
ATOM 604 O O . VAL A 1 83 ? -2.954 0.158 3.753 1.00 86.12 83 VAL A O 1
ATOM 607 N N . VAL A 1 84 ? -2.206 2.028 2.760 1.00 86.12 84 VAL A N 1
ATOM 608 C CA . VAL A 1 84 ? -2.219 2.847 3.979 1.00 86.12 84 VAL A CA 1
ATOM 609 C C . VAL A 1 84 ? -3.639 3.042 4.498 1.00 86.12 84 VAL A C 1
ATOM 611 O O . VAL A 1 84 ? -3.850 2.937 5.701 1.00 86.12 84 VAL A O 1
ATOM 614 N N . ILE A 1 85 ? -4.626 3.275 3.628 1.00 84.50 85 ILE A N 1
ATOM 615 C CA . ILE A 1 85 ? -6.028 3.398 4.052 1.00 84.50 85 ILE A CA 1
ATOM 616 C C . ILE A 1 85 ? -6.544 2.063 4.589 1.00 84.50 85 ILE A C 1
ATOM 618 O O . ILE A 1 85 ? -7.135 2.022 5.666 1.00 84.50 85 ILE A O 1
ATOM 622 N N . THR A 1 86 ? -6.304 0.964 3.875 1.00 83.69 86 THR A N 1
ATOM 623 C CA . THR A 1 86 ? -6.793 -0.353 4.292 1.00 83.69 86 THR A CA 1
ATOM 624 C C . THR A 1 86 ? -6.125 -0.830 5.586 1.00 83.69 86 THR A C 1
ATOM 626 O O . THR A 1 86 ? -6.805 -1.344 6.473 1.00 83.69 86 THR A O 1
ATOM 629 N N . GLY A 1 87 ? -4.810 -0.638 5.730 1.00 78.75 87 GLY A N 1
ATOM 630 C CA . GLY A 1 87 ? -4.062 -0.986 6.941 1.00 78.75 87 GLY A CA 1
ATOM 631 C C . GLY A 1 87 ? -4.332 -0.031 8.107 1.00 78.75 87 GLY A C 1
ATOM 632 O O . GLY A 1 87 ? -4.539 -0.471 9.235 1.00 78.75 87 GLY A O 1
ATOM 633 N N . GLY A 1 88 ? -4.408 1.272 7.832 1.00 77.56 88 GLY A N 1
ATOM 634 C CA . GLY A 1 88 ? -4.715 2.305 8.820 1.00 77.56 88 GLY A CA 1
ATOM 635 C C . GLY A 1 88 ? -6.131 2.186 9.376 1.00 77.56 88 GLY A C 1
ATOM 636 O O . GLY A 1 88 ? -6.330 2.369 10.571 1.00 77.56 88 GLY A O 1
ATOM 637 N N . GLY A 1 89 ? -7.103 1.785 8.552 1.00 72.75 89 GLY A N 1
ATOM 638 C CA . GLY A 1 89 ? -8.459 1.488 9.015 1.00 72.75 89 GLY A CA 1
ATOM 639 C C . GLY A 1 89 ? -8.498 0.367 10.057 1.00 72.75 89 GLY A C 1
ATOM 640 O O . GLY A 1 89 ? -9.248 0.464 11.024 1.00 72.75 89 GLY A O 1
ATOM 641 N N . ALA A 1 90 ? -7.652 -0.661 9.919 1.00 64.25 90 ALA A N 1
ATOM 642 C CA . ALA A 1 90 ? -7.536 -1.716 10.927 1.00 64.25 90 ALA A CA 1
ATOM 643 C C . ALA A 1 90 ? -6.927 -1.195 12.240 1.00 64.25 90 ALA A C 1
ATOM 645 O O . ALA A 1 90 ? -7.471 -1.478 13.303 1.00 64.25 90 ALA A O 1
ATOM 646 N N . ALA A 1 91 ? -5.866 -0.386 12.159 1.00 63.72 91 ALA A N 1
ATOM 647 C CA . ALA A 1 91 ? -5.215 0.203 13.330 1.00 63.72 91 ALA A CA 1
ATOM 648 C C . ALA A 1 91 ? -6.129 1.177 14.093 1.00 63.72 91 ALA A C 1
ATOM 650 O O . ALA A 1 91 ? -6.099 1.225 15.317 1.00 63.72 91 ALA A O 1
ATOM 651 N N . ILE A 1 92 ? -6.968 1.935 13.380 1.00 65.38 92 ILE A N 1
ATOM 652 C CA . ILE A 1 92 ? -7.953 2.830 13.997 1.00 65.38 92 ILE A CA 1
ATOM 653 C C . ILE A 1 92 ? -9.000 2.016 14.762 1.00 65.38 92 ILE A C 1
ATOM 655 O O . ILE A 1 92 ? -9.311 2.356 15.894 1.00 65.38 92 ILE A O 1
ATOM 659 N N . ILE A 1 93 ? -9.518 0.928 14.185 1.00 67.19 93 ILE A N 1
ATOM 660 C CA . ILE A 1 93 ? -10.512 0.082 14.865 1.00 67.19 93 ILE A CA 1
ATOM 661 C C . ILE A 1 93 ? -9.909 -0.566 16.119 1.00 67.19 93 ILE A C 1
ATOM 663 O O . ILE A 1 93 ? -10.548 -0.544 17.164 1.00 67.19 93 ILE A O 1
ATOM 667 N N . GLU A 1 94 ? -8.677 -1.078 16.044 1.00 64.12 94 GLU A N 1
ATOM 668 C CA . GLU A 1 94 ? -7.971 -1.644 17.205 1.00 64.12 94 GLU A CA 1
ATOM 669 C C . GLU A 1 94 ? -7.657 -0.600 18.286 1.00 64.12 94 GLU A C 1
ATOM 671 O O . GLU A 1 94 ? -7.669 -0.928 19.464 1.00 64.12 94 GLU A O 1
ATOM 676 N N . ALA A 1 95 ? -7.419 0.663 17.919 1.00 60.28 95 ALA A N 1
ATOM 677 C CA . ALA A 1 95 ? -7.184 1.736 18.887 1.00 60.28 95 ALA A CA 1
ATOM 678 C C . ALA A 1 95 ? -8.440 2.132 19.692 1.00 60.28 95 ALA A C 1
ATOM 680 O O . ALA A 1 95 ? -8.314 2.801 20.718 1.00 60.28 95 ALA A O 1
ATOM 681 N N . PHE A 1 96 ? -9.636 1.753 19.225 1.00 58.66 96 PHE A N 1
ATOM 682 C CA . PHE A 1 96 ? -10.922 2.047 19.871 1.00 58.66 96 PHE A CA 1
ATOM 683 C C . PHE A 1 96 ? -11.635 0.803 20.434 1.00 58.66 96 PHE A C 1
ATOM 685 O O . PHE A 1 96 ? -12.744 0.943 20.964 1.00 58.66 96 PHE A O 1
ATOM 692 N N . GLN A 1 97 ? -11.025 -0.383 20.323 1.00 50.47 97 GLN A N 1
ATOM 693 C CA . GLN A 1 97 ? -11.425 -1.607 21.033 1.00 50.47 97 GLN A CA 1
ATOM 694 C C . GLN A 1 97 ? -10.799 -1.654 22.429 1.00 50.47 97 GLN A C 1
ATOM 696 O O . GLN A 1 97 ? -11.499 -2.143 23.344 1.00 50.47 97 GLN A O 1
#

Foldseek 3Di:
DDPVVVVVVVVVVPPDPQDPDDQDDDPVSVVVVVVVVVVLVVLQVVLVVQQVVLVVQCVVCVVPPVVSNVVSVVCVVVSVVSVCVSVVVVVVVVVSD

Organism: NCBI:txid228006

Sequence (97 aa):
MSTLLMAADWLAQGQVPNPPAKPLPGQLGSRLDDVLGYGKTLCLFLAMGSVLAVAAMLFVGLRGRSDTAKNALTHLPYALLGVVITGGGAAIIEAFQ

Secondary structure (DSSP, 8-state):
--HHHHHHHHHHT------------SHHHHHHHHHHHHHHHHHHHHHHHHHHHHHHHHHHHHTT-HHHHHHHHHHHHHHHHHHHHHHHHHHHHHHT-